Protein AF-A0A947F9T0-F1 (afdb_monomer_lite)

Secondary structure (DSSP, 8-state):
----TTSSS-B--S--PSPBSTTSTT-B-S---SSBP--STTTS-GGG-SPPTTTT--TT--TTTTT--TT--S-SSSSSEEEEE-SSSHHHHT---PPP-S-B-TTS-B--TTS-PPEEETTEEEEBTTEEEES--S-SSS---GGGGSTT--TTTT--B----TTEE--------

pLDDT: mean 91.04, std 5.2, range [63.12, 97.12]

Sequence (177 aa):
VNEYGWGNTSLHSSSYEPISNPGAPNEVPSSSGTNGNSAYTGTVDFQFGPLRAGIFATGSSTRIIAGASYYGVMELTGNLWETVVSLGTQEGRDFEGTHGNGVLTNNGEHNISDWPISLIANGQIDKVPGAGFRGGGIGGDFAWPPERLRISDRMFINVQVNFRALEDGMRLVRTAP

Radius of gyration: 17.54 Å; chains: 1; bounding box: 42×34×44 Å

Foldseek 3Di:
DCAFQLGHNFEDQAEQPPWPPQPDPLTEGPDFDLAAYAQAQRHYACVSFAGDFQNQDDPPDDCGSSNAHPVRGTQLFARAWAKDFAPPDPLSVLAPPDDFPPDADQQRFGPDDSHQGFDDDPSHRQWRQRMWTAQYYHDDVDHDDSSRRGRPDCPTSRPTPRDDDSRYDHDDDDDDD

Structure (mmCIF, N/CA/C/O backbone):
data_AF-A0A947F9T0-F1
#
_entry.id   AF-A0A947F9T0-F1
#
loop_
_atom_site.group_PDB
_atom_site.id
_atom_site.type_symbol
_atom_site.label_atom_id
_atom_site.label_alt_id
_atom_site.label_comp_id
_atom_site.label_asym_id
_atom_site.label_entity_id
_atom_site.label_seq_id
_atom_site.pdbx_PDB_ins_code
_atom_site.Cartn_x
_atom_site.Cartn_y
_atom_site.Cartn_z
_atom_site.occupancy
_atom_site.B_iso_or_equiv
_atom_site.auth_seq_id
_atom_site.auth_comp_id
_atom_site.auth_asym_id
_atom_site.auth_atom_id
_atom_site.pdbx_PDB_model_num
ATOM 1 N N . VAL A 1 1 ? 10.252 -13.348 7.882 1.00 63.12 1 VAL A N 1
ATOM 2 C CA . VAL A 1 1 ? 10.965 -13.946 6.729 1.00 63.12 1 VAL A CA 1
ATOM 3 C C . VAL A 1 1 ? 11.526 -12.792 5.922 1.00 63.12 1 VAL A C 1
ATOM 5 O O . VAL A 1 1 ? 10.814 -11.817 5.729 1.00 63.12 1 VAL A O 1
ATOM 8 N N . ASN A 1 2 ? 12.794 -12.843 5.520 1.00 88.56 2 ASN A N 1
ATOM 9 C CA . ASN A 1 2 ? 13.417 -11.755 4.761 1.00 88.56 2 ASN A CA 1
ATOM 10 C C . ASN A 1 2 ? 13.040 -11.868 3.278 1.00 88.56 2 ASN A C 1
ATOM 12 O O . ASN A 1 2 ? 13.863 -12.291 2.483 1.00 88.56 2 ASN A O 1
ATOM 16 N N . GLU A 1 3 ? 11.801 -11.549 2.911 1.00 95.19 3 GLU A N 1
ATOM 17 C CA . GLU A 1 3 ? 11.343 -11.605 1.517 1.00 95.19 3 GLU A CA 1
ATOM 18 C C . GLU A 1 3 ? 10.384 -10.464 1.172 1.00 95.19 3 GLU A C 1
ATOM 20 O O . GLU A 1 3 ? 9.754 -9.867 2.052 1.00 95.19 3 GLU A O 1
ATOM 25 N N . TYR A 1 4 ? 10.280 -10.188 -0.123 1.00 97.12 4 TYR A N 1
ATOM 26 C CA . TYR A 1 4 ? 9.329 -9.252 -0.716 1.00 97.12 4 TYR A CA 1
ATOM 27 C C . TYR A 1 4 ? 8.137 -10.002 -1.330 1.00 97.12 4 TYR A C 1
ATOM 29 O O . TYR A 1 4 ? 8.120 -11.234 -1.355 1.00 97.12 4 TYR A O 1
ATOM 37 N N . GLY A 1 5 ? 7.142 -9.273 -1.843 1.00 95.75 5 GLY A N 1
ATOM 38 C CA . GLY A 1 5 ? 5.860 -9.824 -2.298 1.00 95.75 5 GLY A CA 1
ATOM 39 C C . GLY A 1 5 ? 5.971 -10.997 -3.274 1.00 95.75 5 GLY A C 1
ATOM 40 O O . GLY A 1 5 ? 5.190 -11.942 -3.190 1.00 95.75 5 GLY A O 1
ATOM 41 N N . TRP A 1 6 ? 6.984 -11.004 -4.140 1.00 95.81 6 TRP A N 1
ATOM 42 C CA . TRP A 1 6 ? 7.211 -12.054 -5.140 1.00 95.81 6 TRP A CA 1
ATOM 43 C C . TRP A 1 6 ? 7.872 -13.343 -4.612 1.00 95.81 6 TRP A C 1
ATOM 45 O O . TRP A 1 6 ? 8.018 -14.303 -5.387 1.00 95.81 6 TRP A O 1
ATOM 55 N N . GLY A 1 7 ? 8.237 -13.394 -3.325 1.00 95.81 7 GLY A N 1
ATOM 56 C CA . GLY A 1 7 ? 8.709 -14.598 -2.624 1.00 95.81 7 GLY A CA 1
ATOM 57 C C . GLY A 1 7 ? 10.221 -14.839 -2.671 1.00 95.81 7 GLY A C 1
ATOM 58 O O . GLY A 1 7 ? 10.660 -15.987 -2.673 1.00 95.81 7 GLY A O 1
ATOM 59 N N . ASN A 1 8 ? 11.033 -13.783 -2.802 1.00 95.19 8 ASN A N 1
ATOM 60 C CA . ASN A 1 8 ? 12.488 -13.848 -2.611 1.00 95.19 8 ASN A CA 1
ATOM 61 C C . ASN A 1 8 ? 13.064 -12.479 -2.184 1.00 95.19 8 ASN A C 1
ATOM 63 O O . ASN A 1 8 ? 12.321 -11.527 -1.946 1.00 95.19 8 ASN A O 1
ATOM 67 N N . THR A 1 9 ? 14.392 -12.387 -2.071 1.00 96.00 9 THR A N 1
ATOM 68 C CA . THR A 1 9 ? 15.147 -11.194 -1.637 1.00 96.00 9 THR A CA 1
ATOM 69 C C . THR A 1 9 ? 15.639 -10.296 -2.777 1.00 96.00 9 THR A C 1
ATOM 71 O O . THR A 1 9 ? 16.274 -9.277 -2.510 1.00 96.00 9 THR A O 1
ATOM 74 N N . SER A 1 10 ? 15.408 -10.661 -4.038 1.00 95.25 10 SER A N 1
ATOM 75 C CA . SER A 1 10 ? 15.921 -9.923 -5.194 1.00 95.25 10 SER A CA 1
ATOM 76 C C . SER A 1 10 ? 15.047 -8.708 -5.492 1.00 95.25 10 SER A C 1
ATOM 78 O O . SER A 1 10 ? 13.947 -8.860 -6.017 1.00 95.25 10 SER A O 1
ATOM 80 N N . LEU A 1 11 ? 15.545 -7.516 -5.165 1.00 95.62 11 LEU A N 1
ATOM 81 C CA . LEU A 1 11 ? 14.884 -6.223 -5.358 1.00 95.62 11 LEU A CA 1
ATOM 82 C C . LEU A 1 11 ? 15.611 -5.424 -6.447 1.00 95.62 11 LEU A C 1
ATOM 84 O O . LEU A 1 11 ? 16.842 -5.410 -6.504 1.00 95.62 11 LEU A O 1
ATOM 88 N N . HIS A 1 12 ? 14.859 -4.787 -7.338 1.00 95.56 12 HIS A N 1
ATOM 89 C CA . HIS A 1 12 ? 15.404 -3.801 -8.264 1.00 95.56 12 HIS A CA 1
ATOM 90 C C . HIS A 1 12 ? 15.717 -2.500 -7.514 1.00 95.56 12 HIS A C 1
ATOM 92 O O . HIS A 1 12 ? 14.901 -2.051 -6.721 1.00 95.56 12 HIS A O 1
ATOM 98 N N . SER A 1 13 ? 16.884 -1.896 -7.751 1.00 93.94 13 SER A N 1
ATOM 99 C CA . SER A 1 13 ? 17.381 -0.757 -6.958 1.00 93.94 13 SER A CA 1
ATOM 100 C C . SER A 1 13 ? 17.993 0.356 -7.814 1.00 93.94 13 SER A C 1
ATOM 102 O O . SER A 1 13 ? 18.960 1.000 -7.407 1.00 93.94 13 SER A O 1
ATOM 104 N N . SER A 1 14 ? 17.521 0.510 -9.048 1.00 92.94 14 SER A N 1
ATOM 105 C CA . SER A 1 14 ? 17.909 1.603 -9.941 1.00 92.94 14 SER A CA 1
ATOM 106 C C . SER A 1 14 ? 16.687 2.451 -10.268 1.00 92.94 14 SER A C 1
ATOM 108 O O . SER A 1 14 ? 15.556 1.992 -10.141 1.00 92.94 14 SER A O 1
ATOM 110 N N . SER A 1 15 ? 16.919 3.704 -10.655 1.00 93.12 15 SER A N 1
ATOM 111 C CA . SER A 1 15 ? 15.819 4.617 -10.953 1.00 93.12 15 SER A CA 1
ATOM 112 C C . SER A 1 15 ? 15.028 4.167 -12.189 1.00 93.12 15 SER A C 1
ATOM 114 O O . SER A 1 15 ? 15.608 3.802 -13.216 1.00 93.12 15 SER A O 1
ATOM 116 N N . TYR A 1 16 ? 13.701 4.230 -12.085 1.00 94.00 16 TYR A N 1
ATOM 117 C CA . TYR A 1 16 ? 12.759 4.050 -13.192 1.00 94.00 16 TYR A CA 1
ATOM 118 C C . TYR A 1 16 ? 12.512 5.339 -13.983 1.00 94.00 16 TYR A C 1
ATOM 120 O O . TYR A 1 16 ? 11.729 5.338 -14.936 1.00 94.00 16 TYR A O 1
ATOM 128 N N . GLU A 1 17 ? 13.134 6.446 -13.582 1.00 90.81 17 GLU A N 1
ATOM 129 C CA . GLU A 1 17 ? 12.921 7.750 -14.194 1.00 90.81 17 GLU A CA 1
ATOM 130 C C . GLU A 1 17 ? 13.688 7.919 -15.518 1.00 90.81 17 GLU A C 1
ATOM 132 O O . GLU A 1 17 ? 14.730 7.292 -15.735 1.00 90.81 17 GLU A O 1
ATOM 137 N N . PRO A 1 18 ? 13.191 8.767 -16.439 1.00 92.56 18 PRO A N 1
ATOM 138 C CA . PRO A 1 18 ? 11.918 9.492 -16.357 1.00 92.56 18 PRO A CA 1
ATOM 139 C C . PRO A 1 18 ? 10.703 8.571 -16.561 1.00 92.56 18 PRO A C 1
ATOM 141 O O . PRO A 1 18 ? 10.685 7.749 -17.475 1.00 92.56 18 PRO A O 1
ATOM 144 N N . ILE A 1 19 ? 9.655 8.739 -15.751 1.00 92.50 19 ILE A N 1
ATOM 145 C CA . ILE A 1 19 ? 8.385 8.032 -15.963 1.00 92.50 19 ILE A CA 1
ATOM 146 C C . ILE A 1 19 ? 7.683 8.624 -17.190 1.00 92.50 19 ILE A C 1
ATOM 148 O O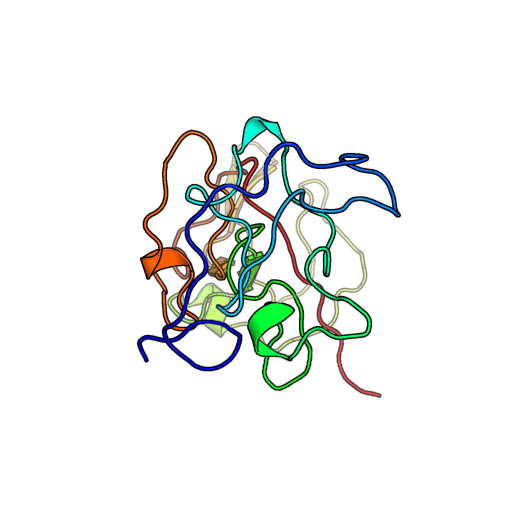 . ILE A 1 19 ? 7.509 9.838 -17.302 1.00 92.50 19 ILE A O 1
ATOM 152 N N . SER A 1 20 ? 7.273 7.770 -18.126 1.00 93.44 20 SER A N 1
ATOM 153 C CA . SER A 1 20 ? 6.523 8.192 -19.311 1.00 93.44 20 SER A CA 1
ATOM 154 C C . SER A 1 20 ? 5.026 8.213 -19.014 1.00 93.44 20 SER A C 1
ATOM 156 O O . SER A 1 20 ? 4.492 7.244 -18.482 1.00 93.44 20 SER A O 1
ATOM 158 N N . ASN A 1 21 ? 4.345 9.292 -19.412 1.00 92.94 21 ASN A N 1
ATOM 159 C CA . ASN A 1 21 ? 2.916 9.540 -19.159 1.00 92.94 21 ASN A CA 1
ATOM 160 C C . ASN A 1 21 ? 2.523 9.435 -17.668 1.00 92.94 21 ASN A C 1
ATOM 162 O O . ASN A 1 21 ? 1.603 8.680 -17.343 1.00 92.94 21 ASN A O 1
ATOM 166 N N . PRO A 1 22 ? 3.204 10.162 -16.759 1.00 91.06 22 PRO A N 1
ATOM 167 C CA . PRO A 1 22 ? 2.926 10.071 -15.328 1.00 91.06 22 PRO A CA 1
ATOM 168 C C . PRO A 1 22 ? 1.457 10.395 -15.026 1.00 91.06 22 PRO A C 1
ATOM 170 O O . PRO A 1 22 ? 0.895 11.347 -15.575 1.00 91.06 22 PRO A O 1
ATOM 173 N N . GLY A 1 23 ? 0.823 9.574 -14.187 1.00 89.00 23 GLY A N 1
ATOM 174 C CA . GLY A 1 23 ? -0.588 9.705 -13.806 1.00 89.00 23 GLY A CA 1
ATOM 175 C C . GLY A 1 23 ? -1.615 9.329 -14.887 1.00 89.00 23 GLY A C 1
ATOM 176 O O . GLY A 1 23 ? -2.820 9.438 -14.647 1.00 89.00 23 GLY A O 1
ATOM 177 N N . ALA A 1 24 ? -1.185 8.881 -16.071 1.00 92.31 24 ALA A N 1
ATOM 178 C CA . ALA A 1 24 ? -2.080 8.442 -17.141 1.00 92.31 24 ALA A CA 1
ATOM 179 C C . ALA A 1 24 ? -2.310 6.914 -17.119 1.00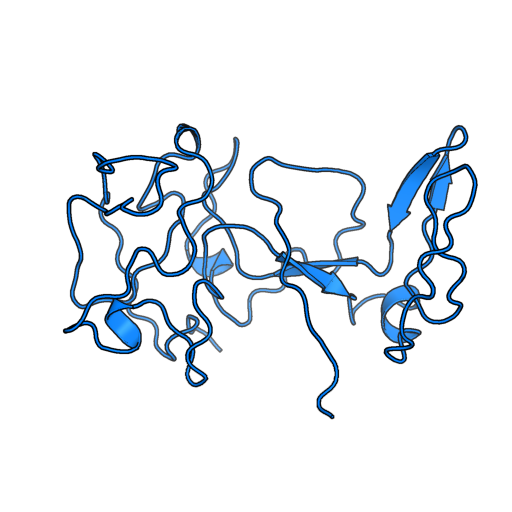 92.31 24 ALA A C 1
ATOM 181 O O . ALA A 1 24 ? -1.492 6.158 -16.593 1.00 92.31 24 ALA A O 1
ATOM 182 N N . PRO A 1 25 ? -3.381 6.394 -17.755 1.00 92.06 25 PRO A N 1
ATOM 183 C CA . PRO A 1 25 ? -3.606 4.946 -17.849 1.00 92.06 25 PRO A CA 1
ATOM 184 C C . PRO A 1 25 ? -2.466 4.166 -18.528 1.00 92.06 25 PRO A C 1
ATOM 186 O O . PRO A 1 25 ? -2.308 2.972 -18.284 1.00 92.06 25 PRO A O 1
ATOM 189 N N . ASN A 1 26 ? -1.682 4.835 -19.376 1.00 92.12 26 ASN A N 1
ATOM 190 C CA . ASN A 1 26 ? -0.513 4.305 -20.079 1.00 92.12 26 ASN A CA 1
ATOM 191 C C . ASN A 1 26 ? 0.822 4.752 -19.447 1.00 92.12 26 ASN A C 1
ATOM 193 O O . ASN A 1 26 ? 1.826 4.871 -20.156 1.00 92.12 26 ASN A O 1
ATOM 197 N N . GLU A 1 27 ? 0.824 5.023 -18.140 1.00 94.25 27 GLU A N 1
ATOM 198 C CA . GLU A 1 27 ? 2.035 5.267 -17.357 1.00 94.25 27 GLU A CA 1
ATOM 199 C C . GLU A 1 27 ? 2.984 4.058 -17.416 1.00 94.25 27 GLU A C 1
ATOM 201 O O . GLU A 1 27 ? 2.549 2.910 -17.244 1.00 94.25 27 GLU A O 1
ATOM 206 N N . VAL A 1 28 ? 4.271 4.311 -17.678 1.00 92.88 28 VAL A N 1
ATOM 207 C CA . VAL A 1 28 ? 5.296 3.268 -17.841 1.00 92.88 28 VAL A CA 1
ATOM 208 C C . VAL A 1 28 ? 6.683 3.762 -17.392 1.00 92.88 28 VAL A C 1
ATOM 210 O O . VAL A 1 28 ? 7.051 4.902 -17.700 1.00 92.88 28 VAL A O 1
ATOM 213 N N . PRO A 1 29 ? 7.475 2.936 -16.680 1.00 93.12 29 PRO A N 1
ATOM 214 C CA . PRO A 1 29 ? 8.846 3.281 -16.308 1.00 93.12 29 PRO A CA 1
ATOM 215 C C . PRO A 1 29 ? 9.785 3.283 -17.526 1.00 93.12 29 PRO A C 1
ATOM 217 O O . PRO A 1 29 ? 9.565 2.547 -18.490 1.00 93.12 29 PRO A O 1
ATOM 220 N N . SER A 1 30 ? 10.862 4.076 -17.482 1.00 87.50 30 SER A N 1
ATOM 221 C CA . SER A 1 30 ? 11.879 4.121 -18.552 1.00 87.50 30 SER A CA 1
ATOM 222 C C . SER A 1 30 ? 12.775 2.881 -18.591 1.00 87.50 30 SER A C 1
ATOM 224 O O . SER A 1 30 ? 13.417 2.598 -19.605 1.00 87.50 30 SER A O 1
ATOM 226 N N . SER A 1 31 ? 12.845 2.149 -17.480 1.00 81.62 31 SER A N 1
ATOM 227 C CA . SER A 1 31 ? 13.689 0.976 -17.305 1.00 81.62 31 SER A CA 1
ATOM 228 C C . SER A 1 31 ? 12.974 -0.080 -16.459 1.00 81.62 31 SER A C 1
ATOM 230 O O . SER A 1 31 ? 12.061 0.215 -15.692 1.00 81.62 31 SER A O 1
ATOM 232 N N . SER A 1 32 ? 13.359 -1.344 -16.621 1.00 75.56 32 SER A N 1
ATOM 233 C CA . SER A 1 32 ? 12.920 -2.441 -15.754 1.00 75.56 32 SER A CA 1
ATOM 234 C C . SER A 1 32 ? 14.016 -3.498 -15.699 1.00 75.56 32 SER A C 1
ATOM 236 O O . SER A 1 32 ? 14.673 -3.748 -16.713 1.00 75.56 32 SER A O 1
ATOM 238 N N . GLY A 1 33 ? 14.221 -4.125 -14.541 1.00 78.31 33 GLY A N 1
ATOM 239 C CA . GLY A 1 33 ? 15.196 -5.207 -14.380 1.00 78.31 33 GLY A CA 1
ATOM 240 C C . GLY A 1 33 ? 14.578 -6.608 -14.402 1.00 78.31 33 GLY A C 1
ATOM 241 O O . GLY A 1 33 ? 13.371 -6.783 -14.544 1.00 78.31 33 GLY A O 1
ATOM 242 N N . THR A 1 34 ? 15.425 -7.622 -14.198 1.00 89.00 34 THR A N 1
ATOM 243 C CA . THR A 1 34 ? 15.005 -9.017 -13.950 1.00 89.00 34 THR A CA 1
ATOM 244 C C . THR A 1 34 ? 14.667 -9.298 -12.482 1.00 89.00 34 THR A C 1
ATOM 246 O O . THR A 1 34 ? 14.136 -10.361 -12.164 1.00 89.00 34 THR A O 1
ATOM 249 N N . ASN A 1 35 ? 15.019 -8.371 -11.588 1.00 95.56 35 ASN A N 1
ATOM 250 C CA . ASN A 1 35 ? 14.718 -8.440 -10.160 1.00 95.56 35 ASN A CA 1
ATOM 251 C C . ASN A 1 35 ? 13.271 -8.017 -9.894 1.00 95.56 35 ASN A C 1
ATOM 253 O O . ASN A 1 35 ? 12.574 -7.562 -10.800 1.00 95.56 35 ASN A O 1
ATOM 257 N N . GLY A 1 36 ? 12.821 -8.166 -8.649 1.00 96.31 36 GLY A N 1
ATOM 258 C CA . GLY A 1 36 ? 11.493 -7.716 -8.273 1.00 96.31 36 GLY A CA 1
ATOM 259 C C . GLY A 1 36 ? 11.363 -6.205 -8.349 1.00 96.31 36 GLY A C 1
ATOM 260 O O . GLY A 1 36 ? 12.110 -5.492 -7.673 1.00 96.31 36 GLY A O 1
ATOM 261 N N . ASN A 1 37 ? 10.443 -5.732 -9.186 1.00 96.12 37 ASN A N 1
ATOM 262 C CA . ASN A 1 37 ? 10.174 -4.309 -9.319 1.00 96.12 37 ASN A CA 1
ATOM 263 C C . ASN A 1 37 ? 9.194 -3.862 -8.222 1.00 96.12 37 ASN A C 1
ATOM 265 O O . ASN A 1 37 ? 8.278 -4.590 -7.846 1.00 96.12 37 ASN A O 1
ATOM 269 N N . SER A 1 38 ? 9.449 -2.681 -7.673 1.00 95.31 38 SER A N 1
ATOM 270 C CA . SER A 1 38 ? 8.717 -2.053 -6.572 1.00 95.31 38 SER A CA 1
ATOM 271 C C . SER A 1 38 ? 8.980 -0.560 -6.662 1.00 95.31 38 SER A C 1
ATOM 273 O O . SER A 1 38 ? 10.130 -0.178 -6.870 1.00 95.31 38 SER A O 1
ATOM 275 N N . ALA A 1 39 ? 7.965 0.273 -6.449 1.00 94.62 39 ALA A N 1
ATOM 276 C CA . ALA A 1 39 ? 8.157 1.710 -6.281 1.00 94.62 39 ALA A CA 1
ATOM 277 C C . ALA A 1 39 ? 8.559 2.007 -4.827 1.00 94.62 39 ALA A C 1
ATOM 279 O O . ALA A 1 39 ? 7.778 1.813 -3.904 1.00 94.62 39 ALA A O 1
ATOM 280 N N . TYR A 1 40 ? 9.796 2.419 -4.594 1.00 94.44 40 TYR A N 1
ATOM 281 C CA . TYR A 1 40 ? 10.272 2.900 -3.293 1.00 94.44 40 TYR A CA 1
ATOM 282 C C . TYR A 1 40 ? 11.313 4.010 -3.494 1.00 94.44 40 TYR A C 1
ATOM 284 O O . TYR A 1 40 ? 11.727 4.253 -4.633 1.00 94.44 40 TYR A O 1
ATOM 292 N N . THR A 1 41 ? 11.805 4.622 -2.411 1.00 92.25 41 THR A N 1
ATOM 293 C CA . THR A 1 41 ? 12.783 5.728 -2.474 1.00 92.25 41 THR A CA 1
ATOM 294 C C . THR A 1 41 ? 14.030 5.410 -3.314 1.00 92.25 41 THR A C 1
ATOM 296 O O . THR A 1 41 ? 14.649 6.301 -3.881 1.00 92.25 41 THR A O 1
ATOM 299 N N . GLY A 1 42 ? 14.422 4.135 -3.430 1.00 91.38 42 GLY A N 1
ATOM 300 C CA . GLY A 1 42 ? 15.575 3.727 -4.242 1.00 91.38 42 GLY A CA 1
ATOM 301 C C . GLY A 1 42 ? 15.319 3.644 -5.752 1.00 91.38 42 GLY A C 1
ATOM 302 O O . GLY A 1 42 ? 16.260 3.396 -6.502 1.00 91.38 42 GLY A O 1
ATOM 303 N N . THR A 1 43 ? 14.075 3.807 -6.200 1.00 93.81 43 THR A N 1
ATOM 304 C CA . THR A 1 43 ? 13.671 3.589 -7.602 1.00 93.81 43 THR A CA 1
ATOM 305 C C . THR A 1 43 ? 12.878 4.739 -8.213 1.00 93.81 43 THR A C 1
ATOM 307 O O . THR A 1 43 ? 12.830 4.847 -9.435 1.00 93.81 43 THR A O 1
ATOM 310 N N . VAL A 1 44 ? 12.231 5.568 -7.393 1.00 91.88 44 VAL A N 1
ATOM 311 C CA . VAL A 1 44 ? 11.383 6.682 -7.839 1.00 91.88 44 VAL A CA 1
ATOM 312 C C . VAL A 1 44 ? 11.451 7.786 -6.788 1.00 91.88 44 VAL A C 1
ATOM 314 O O . VAL A 1 44 ? 11.418 7.489 -5.592 1.00 91.88 44 VAL A O 1
ATOM 317 N N . ASP A 1 45 ? 11.534 9.040 -7.222 1.00 88.75 45 ASP A N 1
ATOM 318 C CA . ASP A 1 45 ? 11.387 10.215 -6.368 1.00 88.75 45 ASP A CA 1
ATOM 319 C C . ASP A 1 45 ? 9.914 10.397 -5.951 1.00 88.75 45 ASP A C 1
ATOM 321 O O . ASP A 1 45 ? 8.992 10.333 -6.768 1.00 88.75 45 ASP A O 1
ATOM 325 N N . PHE A 1 46 ? 9.681 10.653 -4.664 1.00 85.00 46 PHE A N 1
ATOM 326 C CA . PHE A 1 46 ? 8.344 10.840 -4.102 1.00 85.00 46 PHE A CA 1
ATOM 327 C C . PHE A 1 46 ? 7.558 11.998 -4.724 1.00 85.00 46 PHE A C 1
ATOM 329 O O . PHE A 1 46 ? 6.329 12.012 -4.649 1.00 85.00 46 PHE A O 1
ATOM 336 N N . GLN A 1 47 ? 8.237 12.957 -5.358 1.00 85.50 47 GLN A N 1
ATOM 337 C CA . GLN A 1 47 ? 7.607 14.070 -6.068 1.00 85.50 47 GLN A CA 1
ATOM 338 C C . GLN A 1 47 ? 6.728 13.612 -7.242 1.00 85.50 47 GLN A C 1
ATOM 340 O O . GLN A 1 47 ? 5.831 14.350 -7.650 1.00 85.50 47 GLN A O 1
ATOM 345 N N . PHE A 1 48 ? 6.939 12.398 -7.763 1.00 83.38 48 PHE A N 1
ATOM 346 C CA . PHE A 1 48 ? 6.061 11.792 -8.770 1.00 83.38 48 PHE A CA 1
ATOM 347 C C . PHE A 1 48 ? 4.779 11.196 -8.175 1.00 83.38 48 PHE A C 1
ATOM 349 O O . PHE A 1 48 ? 3.848 10.885 -8.918 1.00 83.38 48 PHE A O 1
ATOM 356 N N . GLY A 1 49 ? 4.700 11.087 -6.847 1.00 88.62 49 GLY A N 1
ATOM 357 C CA . GLY A 1 49 ? 3.593 10.451 -6.152 1.00 88.62 49 GLY A CA 1
ATOM 358 C C . GLY A 1 49 ? 3.552 8.934 -6.366 1.00 88.62 49 GLY A C 1
ATOM 359 O O . GLY A 1 49 ? 4.516 8.333 -6.849 1.00 88.62 49 GLY A O 1
ATOM 360 N N . PRO A 1 50 ? 2.442 8.283 -5.982 1.00 92.06 50 PRO A N 1
ATOM 361 C CA . PRO A 1 50 ? 2.268 6.861 -6.221 1.00 92.06 50 PRO A CA 1
ATOM 362 C C . PRO A 1 50 ? 2.210 6.549 -7.713 1.00 92.06 50 PRO A C 1
ATOM 364 O O . PRO A 1 50 ? 1.552 7.248 -8.484 1.00 92.06 50 PRO A O 1
ATOM 367 N N . LEU A 1 51 ? 2.821 5.433 -8.093 1.00 93.88 51 LEU A N 1
ATOM 368 C CA . LEU A 1 51 ? 2.710 4.906 -9.447 1.00 93.88 51 LEU A CA 1
ATOM 369 C C . LEU A 1 51 ? 1.410 4.111 -9.612 1.00 93.88 51 LEU A C 1
ATOM 371 O O . LEU A 1 51 ? 0.854 3.558 -8.654 1.00 93.88 51 LEU A O 1
ATOM 375 N N . ARG A 1 52 ? 0.933 3.997 -10.853 1.00 93.62 52 ARG A N 1
ATOM 376 C CA . ARG A 1 52 ? -0.225 3.180 -11.218 1.00 93.62 52 ARG A CA 1
ATOM 377 C C . ARG A 1 52 ? -0.036 1.744 -10.725 1.00 93.62 52 ARG A C 1
ATOM 379 O O . ARG A 1 52 ? 0.968 1.094 -11.002 1.00 93.62 52 ARG A O 1
ATOM 386 N N . ALA A 1 53 ? -1.051 1.190 -10.066 1.00 92.12 53 ALA A N 1
ATOM 387 C CA . ALA A 1 53 ? -1.029 -0.216 -9.674 1.00 92.12 53 ALA A CA 1
ATOM 388 C C . ALA A 1 53 ? -0.805 -1.128 -10.898 1.00 92.12 53 ALA A C 1
ATOM 390 O O . ALA A 1 53 ? -1.539 -1.044 -11.889 1.00 92.12 53 ALA A O 1
ATOM 391 N N . GLY A 1 54 ? 0.207 -1.999 -10.830 1.00 94.00 54 GLY A N 1
ATOM 392 C CA . GLY A 1 54 ? 0.587 -2.878 -11.937 1.00 94.00 54 GLY A CA 1
ATOM 393 C C . GLY A 1 54 ? 1.344 -2.170 -13.065 1.00 94.00 54 GLY A C 1
ATOM 394 O O . GLY A 1 54 ? 1.268 -2.611 -14.213 1.00 94.00 54 GLY A O 1
ATOM 395 N N . ILE A 1 55 ? 2.040 -1.066 -12.774 1.00 94.38 55 ILE A N 1
ATOM 396 C CA . ILE A 1 55 ? 2.907 -0.369 -13.735 1.00 94.38 55 ILE A CA 1
ATOM 397 C C . ILE A 1 55 ? 4.027 -1.274 -14.280 1.00 94.38 55 ILE A C 1
ATOM 399 O O . ILE A 1 55 ? 4.378 -1.181 -15.453 1.00 94.38 55 ILE A O 1
ATOM 403 N N . PHE A 1 56 ? 4.536 -2.204 -13.466 1.00 95.12 56 PHE A N 1
ATOM 404 C CA . PHE A 1 56 ? 5.628 -3.111 -13.842 1.00 95.12 56 PHE A CA 1
ATOM 405 C C . PHE A 1 56 ? 5.172 -4.365 -14.605 1.00 95.12 56 PHE A C 1
ATOM 407 O O . PHE A 1 56 ? 6.003 -5.125 -15.107 1.00 95.12 56 PHE A O 1
ATOM 414 N N . ALA A 1 57 ? 3.862 -4.612 -14.687 1.00 94.62 57 ALA A N 1
ATOM 415 C CA . ALA A 1 57 ? 3.319 -5.780 -15.365 1.00 94.62 57 ALA A CA 1
ATOM 416 C C . ALA A 1 57 ? 3.289 -5.564 -16.887 1.00 94.62 57 ALA A C 1
ATOM 418 O O . ALA A 1 57 ? 2.698 -4.609 -17.390 1.00 94.62 57 ALA A O 1
ATOM 419 N N . THR A 1 58 ? 3.887 -6.494 -17.630 1.00 92.25 58 THR A N 1
ATOM 420 C CA . THR A 1 58 ? 3.911 -6.504 -19.098 1.00 92.25 58 THR A CA 1
ATOM 421 C C . THR A 1 58 ? 3.489 -7.874 -19.628 1.00 92.25 58 THR A C 1
ATOM 423 O O . THR A 1 58 ? 3.421 -8.852 -18.884 1.00 92.25 58 THR A O 1
ATOM 426 N N . GLY A 1 59 ? 3.249 -7.984 -20.938 1.00 92.00 59 GLY A N 1
ATOM 427 C CA . GLY A 1 59 ? 2.920 -9.273 -21.564 1.00 92.00 59 GLY A CA 1
ATOM 428 C C . GLY A 1 59 ? 4.014 -10.345 -21.428 1.00 92.00 59 GLY A C 1
ATOM 429 O O . GLY A 1 59 ? 3.732 -11.522 -21.628 1.00 92.00 59 GLY A O 1
ATOM 430 N N . SER A 1 60 ? 5.246 -9.958 -21.082 1.00 91.75 60 SER A N 1
ATOM 431 C CA . SER A 1 60 ? 6.393 -10.858 -20.904 1.00 91.75 60 SER A CA 1
ATOM 432 C C . SER A 1 60 ? 6.954 -10.879 -19.478 1.00 91.75 60 SER A C 1
ATOM 434 O O . SER A 1 60 ? 7.882 -11.642 -19.202 1.00 91.75 60 SER A O 1
ATOM 436 N N . SER A 1 61 ? 6.423 -10.067 -18.557 1.00 94.62 61 SER A N 1
ATOM 437 C CA . SER A 1 61 ? 6.905 -10.028 -17.176 1.00 94.62 61 SER A CA 1
ATOM 438 C C . SER A 1 61 ? 6.604 -11.340 -16.454 1.00 94.62 61 SER A C 1
ATOM 440 O O . SER A 1 61 ? 5.484 -11.849 -16.491 1.00 94.62 61 SER A O 1
ATOM 442 N N . THR A 1 62 ? 7.595 -11.871 -15.742 1.00 95.94 62 THR A N 1
ATOM 443 C CA . THR A 1 62 ? 7.359 -12.927 -14.752 1.00 95.94 62 THR A CA 1
ATOM 444 C C . THR A 1 62 ? 6.707 -12.336 -13.501 1.00 95.94 62 THR A C 1
ATOM 446 O O . THR A 1 62 ? 6.711 -11.123 -13.316 1.00 95.94 62 THR A O 1
ATOM 449 N N . ARG A 1 63 ? 6.223 -13.185 -12.583 1.00 96.19 63 ARG A N 1
ATOM 450 C CA . ARG A 1 63 ? 5.722 -12.744 -11.266 1.00 96.19 63 ARG A CA 1
ATOM 451 C C . ARG A 1 63 ? 6.702 -11.807 -10.548 1.00 96.19 63 ARG A C 1
ATOM 453 O O . ARG A 1 63 ? 6.281 -10.814 -9.972 1.00 96.19 63 ARG A O 1
ATOM 460 N N . ILE A 1 64 ? 7.996 -12.133 -10.598 1.00 96.56 64 ILE A N 1
ATOM 461 C CA . ILE A 1 64 ? 9.057 -11.337 -9.972 1.00 96.56 64 ILE A CA 1
ATOM 462 C C . ILE A 1 64 ? 9.152 -9.981 -10.673 1.00 96.56 64 ILE A C 1
ATOM 464 O O . ILE A 1 64 ? 8.992 -8.960 -10.021 1.00 96.56 64 ILE A O 1
ATOM 468 N N . ILE A 1 65 ? 9.313 -9.963 -11.999 1.00 96.19 65 ILE A N 1
ATOM 469 C CA . ILE A 1 65 ? 9.437 -8.714 -12.770 1.00 96.19 65 ILE A CA 1
ATOM 470 C C . ILE A 1 65 ? 8.189 -7.832 -12.609 1.00 96.19 65 ILE A C 1
ATOM 472 O O . ILE A 1 65 ? 8.305 -6.621 -12.502 1.00 96.19 65 ILE A O 1
ATOM 476 N N . ALA A 1 66 ? 6.997 -8.416 -12.522 1.00 96.00 66 ALA A N 1
ATOM 477 C CA . ALA A 1 66 ? 5.764 -7.666 -12.299 1.00 96.00 66 ALA A CA 1
ATOM 478 C C . ALA A 1 66 ? 5.623 -7.094 -10.872 1.00 96.00 66 ALA A C 1
ATOM 480 O O . ALA A 1 66 ? 4.648 -6.400 -10.611 1.00 96.00 66 ALA A O 1
ATOM 481 N N . GLY A 1 67 ? 6.522 -7.426 -9.935 1.00 96.00 67 GLY A N 1
ATOM 482 C CA . GLY A 1 67 ? 6.366 -7.063 -8.521 1.00 96.00 67 GLY A CA 1
ATOM 483 C C . GLY A 1 67 ? 5.185 -7.768 -7.842 1.00 96.00 67 GLY A C 1
ATOM 484 O O . GLY A 1 67 ? 4.697 -7.336 -6.799 1.00 96.00 67 GLY A O 1
ATOM 485 N N . ALA A 1 68 ? 4.689 -8.852 -8.441 1.00 97.06 68 ALA A N 1
ATOM 486 C CA . ALA A 1 68 ? 3.433 -9.479 -8.064 1.00 97.06 68 ALA A CA 1
ATOM 487 C C . ALA A 1 68 ? 3.611 -10.502 -6.937 1.00 97.06 68 ALA A C 1
ATOM 489 O O . ALA A 1 68 ? 4.603 -11.233 -6.876 1.00 97.06 68 ALA A O 1
ATOM 490 N N . SER A 1 69 ? 2.594 -10.631 -6.085 1.00 96.44 69 SER A N 1
ATOM 491 C CA . SER A 1 69 ? 2.530 -11.706 -5.098 1.00 96.44 69 SER A CA 1
ATOM 492 C C . SER A 1 69 ? 2.314 -13.080 -5.733 1.00 96.44 69 SER A C 1
ATOM 494 O O . SER A 1 69 ? 1.980 -13.189 -6.915 1.00 96.44 69 SER A O 1
ATOM 496 N N . TYR A 1 70 ? 2.455 -14.158 -4.950 1.00 95.31 70 TYR A N 1
ATOM 497 C CA . TYR A 1 70 ? 2.086 -15.511 -5.401 1.00 95.31 70 TYR A CA 1
ATOM 498 C C . TYR A 1 70 ? 0.653 -15.573 -5.961 1.00 95.31 70 TYR A C 1
ATOM 500 O O . TYR A 1 70 ? 0.405 -16.274 -6.937 1.00 95.31 70 TYR A O 1
ATOM 508 N N . TYR A 1 71 ? -0.258 -14.779 -5.392 1.00 95.44 71 TYR A N 1
ATOM 509 C CA . TYR A 1 71 ? -1.658 -14.683 -5.808 1.00 95.44 71 TYR A CA 1
ATOM 510 C C . TYR A 1 71 ? -1.912 -13.615 -6.885 1.00 95.44 71 TYR A C 1
ATOM 512 O O . TYR A 1 71 ? -3.061 -13.283 -7.156 1.00 95.44 71 TYR A O 1
ATOM 520 N N . GLY A 1 72 ? -0.862 -13.047 -7.488 1.00 95.50 72 GLY A N 1
ATOM 521 C CA . GLY A 1 72 ? -0.984 -12.021 -8.528 1.00 95.50 72 GLY A CA 1
ATOM 522 C C . GLY A 1 72 ? -1.387 -10.639 -8.009 1.00 95.50 72 GLY A C 1
ATOM 523 O O . GLY A 1 72 ? -1.757 -9.773 -8.797 1.00 95.50 72 GLY A O 1
ATOM 524 N N . VAL A 1 73 ? -1.324 -10.415 -6.694 1.00 95.94 73 VAL A N 1
ATOM 525 C CA . VAL A 1 73 ? -1.613 -9.104 -6.102 1.00 95.94 73 VAL A CA 1
ATOM 526 C C . VAL A 1 73 ? -0.416 -8.191 -6.341 1.00 95.94 73 VAL A C 1
ATOM 528 O O . VAL A 1 73 ? 0.689 -8.500 -5.895 1.00 95.94 73 VAL A O 1
ATOM 531 N N . MET A 1 74 ? -0.641 -7.091 -7.053 1.00 96.25 74 MET A N 1
ATOM 532 C CA . MET A 1 74 ? 0.394 -6.110 -7.384 1.00 96.25 74 MET A CA 1
ATOM 533 C C . MET A 1 74 ? 0.651 -5.162 -6.210 1.00 96.25 74 MET A C 1
ATOM 535 O O . MET A 1 74 ? -0.285 -4.830 -5.475 1.00 96.25 74 MET A O 1
ATOM 539 N N . GLU A 1 75 ? 1.898 -4.702 -6.088 1.00 95.19 75 GLU A N 1
ATOM 540 C CA . GLU A 1 75 ? 2.324 -3.662 -5.140 1.00 95.19 75 GLU A CA 1
ATOM 541 C C . GLU A 1 75 ? 2.020 -3.995 -3.662 1.00 95.19 75 GLU A C 1
ATOM 543 O O . GLU A 1 75 ? 1.561 -3.148 -2.911 1.00 95.19 75 GLU A O 1
ATOM 548 N N . LEU A 1 76 ? 2.242 -5.244 -3.220 1.00 96.00 76 LEU A N 1
ATOM 549 C CA . LEU A 1 76 ? 2.278 -5.564 -1.772 1.00 96.00 76 LEU A CA 1
ATOM 550 C C . LEU A 1 76 ? 3.604 -5.155 -1.100 1.00 96.00 76 LEU A C 1
ATOM 552 O O . LEU A 1 76 ? 3.750 -5.250 0.1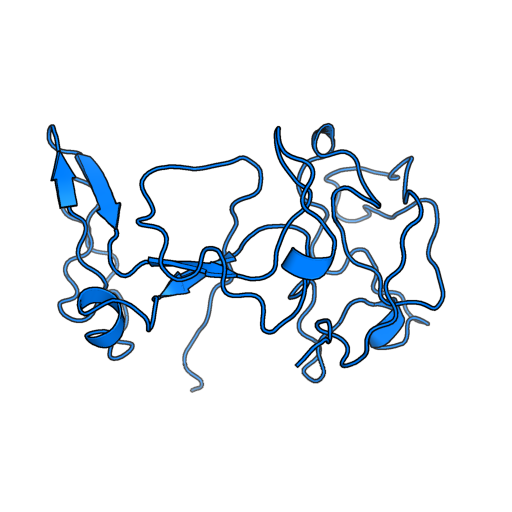18 1.00 96.00 76 LEU A O 1
ATOM 556 N N . THR A 1 77 ? 4.582 -4.777 -1.914 1.00 96.12 77 THR A N 1
ATOM 557 C CA . THR A 1 77 ? 5.921 -4.330 -1.545 1.00 96.12 77 THR A CA 1
ATOM 558 C C . THR A 1 77 ? 6.105 -2.993 -2.251 1.00 96.12 77 THR A C 1
ATOM 560 O O . THR A 1 77 ? 6.210 -2.980 -3.474 1.00 96.12 77 THR A O 1
ATOM 563 N N . GLY A 1 78 ? 6.114 -1.897 -1.491 1.00 95.19 78 GLY A N 1
ATOM 564 C CA . GLY A 1 78 ? 6.271 -0.538 -2.003 1.00 95.19 78 GLY A CA 1
ATOM 565 C C . GLY A 1 78 ? 4.988 0.128 -2.502 1.00 95.19 78 GLY A C 1
ATOM 566 O O . GLY A 1 78 ? 3.874 -0.246 -2.154 1.00 95.19 78 GLY A O 1
ATOM 567 N N . ASN A 1 79 ? 5.188 1.149 -3.329 1.00 95.25 79 ASN A N 1
ATOM 568 C CA . ASN A 1 79 ? 4.238 2.167 -3.754 1.00 95.25 79 ASN A CA 1
ATOM 569 C C . ASN A 1 79 ? 3.756 3.032 -2.583 1.00 95.25 79 ASN A C 1
ATOM 571 O O . ASN A 1 79 ? 4.296 4.117 -2.366 1.00 95.25 79 ASN A O 1
ATOM 575 N N . LEU A 1 80 ? 2.825 2.526 -1.778 1.00 94.81 80 LEU A N 1
ATOM 576 C CA . LEU A 1 80 ? 2.265 3.226 -0.625 1.00 94.81 80 LEU A CA 1
ATOM 577 C C . LEU A 1 80 ? 2.166 2.284 0.571 1.00 94.81 80 LEU A C 1
ATOM 579 O O . LEU A 1 80 ? 1.840 1.106 0.430 1.00 94.81 80 LEU A O 1
ATOM 583 N N . TRP A 1 81 ? 2.351 2.840 1.762 1.00 94.38 81 TRP A N 1
ATOM 584 C CA . TRP A 1 81 ? 1.970 2.192 3.004 1.00 94.38 81 TRP A CA 1
ATOM 585 C C . TRP A 1 81 ? 0.461 1.961 3.024 1.00 94.38 81 TRP A C 1
ATOM 587 O O . TRP A 1 81 ? -0.323 2.895 2.926 1.00 94.38 81 TRP A O 1
ATOM 597 N N . GLU A 1 82 ? 0.025 0.719 3.189 1.00 95.00 82 GLU A N 1
ATOM 598 C CA . GLU A 1 82 ? -1.397 0.380 3.205 1.00 95.00 82 GLU A CA 1
ATOM 599 C C . GLU A 1 82 ? -1.910 0.316 4.645 1.00 95.00 82 GLU A C 1
ATOM 601 O O . GLU A 1 82 ? -1.356 -0.419 5.472 1.00 95.00 82 GLU A O 1
ATOM 606 N N . THR A 1 83 ? -2.975 1.067 4.949 1.00 93.12 83 THR A N 1
ATOM 607 C CA . THR A 1 83 ? -3.647 0.983 6.253 1.00 93.12 83 THR A CA 1
ATOM 608 C C . THR A 1 83 ? -4.254 -0.405 6.471 1.00 93.12 83 THR A C 1
ATOM 610 O O . THR A 1 83 ? -4.937 -0.947 5.601 1.00 93.12 83 THR A O 1
ATOM 613 N N . VAL A 1 84 ? -4.040 -0.968 7.660 1.00 93.50 84 VAL A N 1
ATOM 614 C CA . VAL A 1 84 ? -4.564 -2.267 8.098 1.00 93.50 84 VAL A CA 1
ATOM 615 C C . VAL A 1 84 ? -5.130 -2.183 9.512 1.00 93.50 84 VAL A C 1
ATOM 617 O O . VAL A 1 84 ? -4.755 -1.305 10.289 1.00 93.50 84 VAL A O 1
ATOM 620 N N . VAL A 1 85 ? -5.974 -3.150 9.875 1.00 93.19 85 VAL A N 1
ATOM 621 C CA . VAL A 1 85 ? -6.318 -3.401 11.279 1.00 93.19 85 VAL A CA 1
ATOM 622 C C . VAL A 1 85 ? -5.116 -4.043 11.979 1.00 93.19 85 VAL A C 1
ATOM 624 O O . VAL A 1 85 ? -4.529 -5.015 11.492 1.00 93.19 85 VAL A O 1
ATOM 627 N N . SER A 1 86 ? -4.713 -3.471 13.109 1.00 91.75 86 SER A N 1
ATOM 628 C CA . SER A 1 86 ? -3.581 -3.938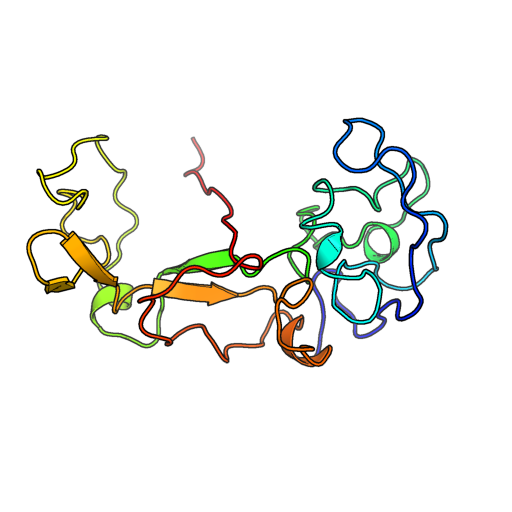 13.899 1.00 91.75 86 SER A CA 1
ATOM 629 C C . SER A 1 86 ? -3.938 -5.172 14.720 1.00 91.75 86 SER A C 1
ATOM 631 O O . SER A 1 86 ? -4.987 -5.242 15.337 1.00 91.75 86 SER A O 1
ATOM 633 N N . LEU A 1 87 ? -3.016 -6.129 14.824 1.00 87.62 87 LEU A N 1
ATOM 634 C CA . LEU A 1 87 ? -3.155 -7.247 15.771 1.00 87.62 87 LEU A CA 1
ATOM 635 C C . LEU A 1 87 ? -2.395 -7.011 17.088 1.00 87.62 87 LEU A C 1
ATOM 637 O O . LEU A 1 87 ? -2.438 -7.848 17.991 1.00 87.62 87 LEU A O 1
ATOM 641 N N . GLY A 1 88 ? -1.642 -5.911 17.197 1.00 89.12 88 GLY A N 1
ATOM 642 C CA . GLY A 1 88 ? -0.827 -5.630 18.380 1.00 89.12 88 GLY A CA 1
ATOM 643 C C . GLY A 1 88 ? -1.561 -4.885 19.490 1.00 89.12 88 GLY A C 1
ATOM 644 O O . GLY A 1 88 ? -1.083 -4.889 20.623 1.00 89.12 88 GLY A O 1
ATOM 645 N N . THR A 1 89 ? -2.723 -4.300 19.208 1.00 89.81 89 THR A N 1
ATOM 646 C CA . THR A 1 89 ? -3.535 -3.546 20.174 1.00 89.81 89 THR A CA 1
ATOM 647 C C . THR A 1 89 ? -4.814 -4.300 20.526 1.00 89.81 89 THR A C 1
ATOM 649 O O . THR A 1 89 ? -5.163 -5.272 19.856 1.00 89.81 89 THR A O 1
ATOM 652 N N . GLN A 1 90 ? -5.464 -3.933 21.633 1.00 90.44 90 GLN A N 1
ATOM 653 C CA . GLN A 1 90 ? -6.721 -4.581 22.022 1.00 90.44 90 GLN A CA 1
ATOM 654 C C . GLN A 1 90 ? -7.814 -4.246 21.007 1.00 90.44 90 GLN A C 1
ATOM 656 O O . GLN A 1 90 ? -8.460 -5.144 20.489 1.00 90.44 90 GLN A O 1
ATOM 661 N N . GLU A 1 91 ? -7.900 -2.973 20.641 1.00 90.06 91 GLU A N 1
ATOM 662 C CA . GLU A 1 91 ? -8.898 -2.402 19.744 1.00 90.06 91 GLU A CA 1
ATOM 663 C C . GLU A 1 91 ? -8.874 -3.051 18.358 1.00 90.06 91 GLU A C 1
ATOM 665 O O . GLU A 1 91 ? -9.913 -3.247 17.743 1.00 90.06 91 GLU A O 1
ATOM 670 N N . GLY A 1 92 ? -7.689 -3.395 17.847 1.00 92.31 92 GLY A N 1
ATOM 671 C CA . GLY A 1 92 ? -7.586 -4.092 16.568 1.00 92.31 92 GLY A CA 1
ATOM 672 C C . GLY A 1 92 ? -7.821 -5.606 16.661 1.00 92.31 92 GLY A C 1
ATOM 673 O O . GLY A 1 92 ? -8.211 -6.222 15.672 1.00 92.31 92 GLY A O 1
ATOM 674 N N . ARG A 1 93 ? -7.644 -6.220 17.842 1.00 92.69 93 ARG A N 1
ATOM 675 C CA . ARG A 1 93 ? -8.018 -7.628 18.084 1.00 92.69 93 ARG A CA 1
ATOM 676 C C . ARG A 1 93 ? -9.517 -7.825 18.296 1.00 92.69 93 ARG A C 1
ATOM 678 O O . ARG A 1 93 ? -9.973 -8.947 18.130 1.00 92.69 93 ARG A O 1
ATOM 685 N N . ASP A 1 94 ? -10.246 -6.766 18.630 1.00 92.19 94 ASP A N 1
ATOM 686 C CA . ASP A 1 94 ? -11.706 -6.791 18.749 1.00 92.19 94 ASP A CA 1
ATOM 687 C C . ASP A 1 94 ? -12.409 -6.840 17.369 1.00 92.19 94 ASP A C 1
ATOM 689 O O . ASP A 1 94 ? -13.630 -6.952 17.310 1.00 92.19 94 ASP A O 1
ATOM 693 N N . PHE A 1 95 ? -11.651 -6.785 16.262 1.00 93.25 95 PHE A N 1
ATOM 694 C CA . PHE A 1 95 ? -12.165 -6.836 14.892 1.00 93.25 95 PHE A CA 1
ATOM 695 C C . PHE A 1 95 ? -12.578 -8.231 14.428 1.00 93.25 95 PHE A C 1
ATOM 697 O O . PHE A 1 95 ? -11.743 -9.118 14.261 1.00 93.25 95 PHE A O 1
ATOM 704 N N . GLU A 1 96 ? -13.864 -8.368 14.099 1.00 93.19 96 GLU A N 1
ATOM 705 C CA . GLU A 1 96 ? -14.501 -9.615 13.653 1.00 93.19 96 GLU A CA 1
ATOM 706 C C . GLU A 1 96 ? -14.841 -9.607 12.150 1.00 93.19 96 GLU A C 1
ATOM 708 O O . GLU A 1 96 ? -15.316 -10.600 11.597 1.00 93.19 96 GLU A O 1
ATOM 713 N N . GLY A 1 97 ? -14.574 -8.503 11.444 1.00 91.12 97 GLY A N 1
ATOM 714 C CA . GLY A 1 97 ? -14.813 -8.404 10.003 1.00 91.12 97 GLY A CA 1
ATOM 715 C C . GLY A 1 97 ? -16.253 -8.073 9.614 1.00 91.12 97 GLY A C 1
ATOM 716 O O . GLY A 1 97 ? -16.633 -8.307 8.464 1.00 91.12 97 GLY A O 1
ATOM 717 N N . THR A 1 98 ? -17.056 -7.515 10.526 1.00 93.31 98 THR A N 1
ATOM 718 C CA . THR A 1 98 ? -18.427 -7.083 10.218 1.00 93.31 98 THR A CA 1
ATOM 719 C C . THR A 1 98 ? -18.424 -6.040 9.102 1.00 93.31 98 THR A C 1
ATOM 721 O O . THR A 1 98 ? -17.607 -5.121 9.077 1.00 93.31 98 THR A O 1
ATOM 724 N N . HIS A 1 99 ? -19.349 -6.151 8.150 1.00 92.19 99 HIS A N 1
ATOM 725 C CA . HIS A 1 99 ? -19.460 -5.165 7.078 1.00 92.19 99 HIS A CA 1
ATOM 726 C C . HIS A 1 99 ? -20.049 -3.843 7.578 1.00 92.19 99 HIS A C 1
ATOM 728 O O . HIS A 1 99 ? -21.015 -3.815 8.340 1.00 92.19 99 HIS A O 1
ATOM 734 N N . GLY A 1 100 ? -19.503 -2.737 7.073 1.00 92.06 100 GLY A N 1
ATOM 735 C CA . GLY A 1 100 ? -20.056 -1.408 7.295 1.00 92.06 100 GLY A CA 1
ATOM 736 C C . GLY A 1 100 ? -21.422 -1.241 6.633 1.00 92.06 100 GLY A 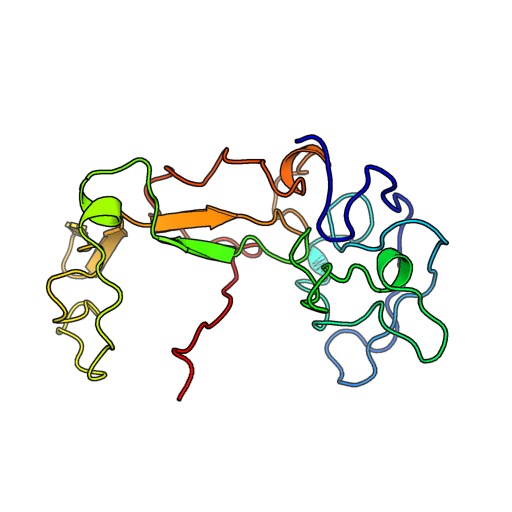C 1
ATOM 737 O O . GLY A 1 100 ? -21.687 -1.792 5.567 1.00 92.06 100 GLY A O 1
ATOM 738 N N . ASN A 1 101 ? -22.275 -0.425 7.245 1.00 93.94 101 ASN A N 1
ATOM 739 C CA . ASN A 1 101 ? -23.578 -0.023 6.699 1.00 93.94 101 ASN A CA 1
ATOM 740 C C . ASN A 1 101 ? -23.535 1.357 6.008 1.00 93.94 101 ASN A C 1
ATOM 742 O O . ASN A 1 101 ? -24.570 1.855 5.572 1.00 93.94 101 ASN A O 1
ATOM 746 N N . GLY A 1 102 ? -22.356 1.986 5.936 1.00 94.62 102 GLY A N 1
ATOM 747 C CA . GLY A 1 102 ? -22.161 3.317 5.355 1.00 94.62 102 GLY A CA 1
ATOM 748 C C . GLY A 1 102 ? -22.640 4.484 6.226 1.00 94.62 102 GLY A C 1
ATOM 749 O O . GLY A 1 102 ? -22.591 5.625 5.776 1.00 94.62 102 GLY A O 1
ATOM 750 N N . VAL A 1 103 ? -23.091 4.232 7.458 1.00 95.81 103 VAL A N 1
ATOM 751 C CA . VAL A 1 103 ? -23.513 5.278 8.395 1.00 95.81 103 VAL A CA 1
ATOM 752 C C . VAL A 1 103 ? -22.303 5.790 9.166 1.00 95.81 103 VAL A C 1
ATOM 754 O O . VAL A 1 103 ? -21.603 5.019 9.823 1.00 95.81 103 VAL A O 1
ATOM 757 N N . LEU A 1 104 ? -22.099 7.106 9.114 1.0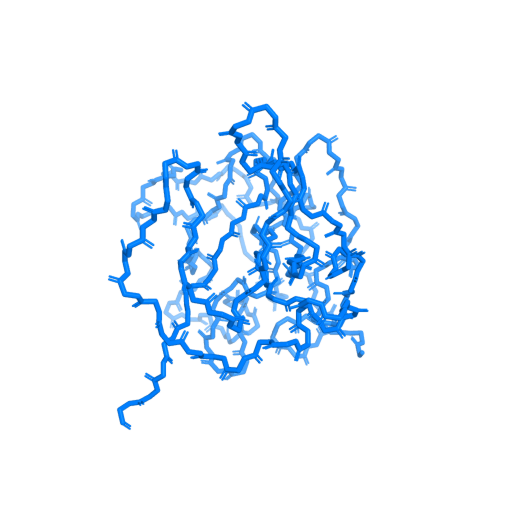0 93.31 104 LEU A N 1
ATOM 758 C CA . LEU A 1 104 ? -21.075 7.806 9.880 1.00 93.31 104 LEU A CA 1
ATOM 759 C C . LEU A 1 104 ? -21.724 8.749 10.897 1.00 93.31 104 LEU A C 1
ATOM 761 O O . LEU A 1 104 ? -22.783 9.327 10.648 1.00 93.31 104 LEU A O 1
ATOM 765 N N . THR A 1 105 ? -21.078 8.920 12.045 1.00 90.94 105 THR A N 1
ATOM 766 C CA . THR A 1 105 ? -21.414 9.967 13.013 1.00 90.94 105 THR A CA 1
ATOM 767 C C . THR A 1 105 ? -21.040 11.347 12.458 1.00 90.94 105 THR A C 1
ATOM 769 O O . THR A 1 105 ? -20.309 11.461 11.473 1.00 90.94 105 THR A O 1
ATOM 772 N N . ASN A 1 106 ? -21.466 12.420 13.133 1.00 90.12 106 ASN A N 1
ATOM 773 C CA . ASN A 1 106 ? -21.097 13.795 12.761 1.00 90.12 106 ASN A CA 1
ATOM 774 C C . ASN A 1 106 ? -19.577 14.041 12.730 1.00 90.12 106 ASN A C 1
ATOM 776 O O . ASN A 1 106 ? -19.130 14.966 12.059 1.00 90.12 106 ASN A O 1
ATOM 780 N N . ASN A 1 107 ? -18.795 13.213 13.427 1.00 88.69 107 ASN A N 1
ATOM 781 C CA . ASN A 1 107 ? -17.337 13.324 13.480 1.00 88.69 107 ASN A CA 1
ATOM 782 C C . ASN A 1 107 ? -16.641 12.438 12.426 1.00 88.69 107 ASN A C 1
ATOM 784 O O . ASN A 1 107 ? -15.415 12.386 12.398 1.00 88.69 107 ASN A O 1
ATOM 788 N N . GLY A 1 108 ? -17.404 11.731 11.581 1.00 88.19 108 GLY A N 1
ATOM 789 C CA . GLY A 1 108 ? -16.882 10.822 10.555 1.00 88.19 108 GLY A CA 1
ATOM 790 C C . GLY A 1 108 ? -16.623 9.389 11.028 1.00 88.19 108 GLY A C 1
ATOM 791 O O . GLY A 1 108 ? -16.075 8.601 10.265 1.00 88.19 108 GLY A O 1
ATOM 792 N N . GLU A 1 109 ? -17.015 9.043 12.257 1.00 90.06 109 GLU A N 1
ATOM 793 C CA . GLU A 1 109 ? -16.801 7.707 12.836 1.00 90.06 109 GLU A CA 1
ATOM 794 C C . GLU A 1 109 ? -17.864 6.703 12.376 1.00 90.06 109 GLU A C 1
ATOM 796 O O . GLU A 1 109 ? -19.033 7.068 12.273 1.00 90.06 109 GLU A O 1
ATOM 801 N N . HIS A 1 110 ? -17.495 5.441 12.156 1.00 92.38 110 HIS A N 1
ATOM 802 C CA . HIS A 1 110 ? -18.454 4.365 11.876 1.00 92.38 110 HIS A CA 1
ATOM 803 C C . HIS A 1 110 ? -19.333 4.034 13.099 1.00 92.38 110 HIS A C 1
ATOM 805 O O . HIS A 1 110 ? -19.038 4.410 14.229 1.00 92.38 110 HIS A O 1
ATOM 811 N N . ASN A 1 111 ? -20.411 3.271 12.897 1.00 92.81 111 ASN A N 1
ATOM 812 C CA . ASN A 1 111 ? -21.256 2.751 13.987 1.00 92.81 111 ASN A CA 1
ATOM 813 C C . ASN A 1 111 ? -21.125 1.231 14.208 1.00 92.81 111 ASN A C 1
ATOM 815 O O . ASN A 1 111 ? -21.958 0.627 14.882 1.00 92.81 111 ASN A O 1
ATOM 819 N N . ILE A 1 112 ? -20.109 0.613 13.607 1.00 94.56 112 ILE A N 1
ATOM 820 C CA . ILE A 1 112 ? -19.836 -0.823 13.697 1.00 94.56 112 ILE A CA 1
ATOM 821 C C . ILE A 1 112 ? -19.017 -1.130 14.961 1.00 94.56 112 ILE A C 1
ATOM 823 O O . ILE A 1 112 ? -18.003 -0.480 15.193 1.00 94.56 112 ILE A O 1
ATOM 827 N N . SER A 1 113 ? -19.468 -2.071 15.797 1.00 92.44 113 SER A N 1
ATOM 828 C CA . SER A 1 113 ? -18.944 -2.269 17.161 1.00 92.44 113 SER A CA 1
ATOM 829 C C . SER A 1 113 ? -17.618 -3.023 17.253 1.00 92.44 113 SER A C 1
ATOM 831 O O . SER A 1 113 ? -16.916 -2.863 18.242 1.00 92.44 113 SER A O 1
ATOM 833 N N . ASP A 1 114 ? -17.305 -3.864 16.269 1.00 92.81 114 ASP A N 1
ATOM 834 C CA . ASP A 1 114 ? -16.047 -4.616 16.174 1.00 92.81 114 ASP A CA 1
ATOM 835 C C . ASP A 1 114 ? -14.977 -3.851 15.377 1.00 92.81 114 ASP A C 1
ATOM 837 O O . ASP A 1 114 ? -13.829 -4.263 15.300 1.00 92.81 114 ASP A O 1
ATOM 841 N N . TRP A 1 115 ? -15.302 -2.720 14.757 1.00 93.06 115 TRP A N 1
ATOM 842 C CA . TRP A 1 115 ? -14.286 -1.924 14.069 1.00 93.06 115 TRP A CA 1
ATOM 843 C C . TRP A 1 115 ? -13.441 -1.123 15.074 1.00 93.06 115 TRP A C 1
ATOM 845 O O . TRP A 1 115 ? -13.976 -0.671 16.090 1.00 93.06 115 TRP A O 1
ATOM 855 N N . PRO A 1 116 ? -12.138 -0.906 14.797 1.00 91.31 116 PRO A N 1
ATOM 856 C CA . PRO A 1 116 ? -11.282 -0.064 15.624 1.00 91.31 116 PRO A CA 1
ATOM 857 C C . PRO A 1 116 ? -11.866 1.325 15.897 1.00 91.31 116 PRO A C 1
ATOM 859 O O . PRO A 1 116 ? -11.866 2.179 15.016 1.00 91.31 116 PRO A O 1
ATOM 862 N N . ILE A 1 117 ? -12.289 1.563 17.139 1.00 87.31 117 ILE A N 1
ATOM 863 C CA . ILE A 1 117 ? -12.893 2.835 17.547 1.00 87.31 117 ILE A CA 1
ATOM 864 C C . ILE A 1 117 ? -11.850 3.956 17.531 1.00 87.31 117 ILE A C 1
ATOM 866 O O . ILE A 1 117 ? -10.771 3.834 18.124 1.00 87.31 117 ILE A O 1
ATOM 870 N N . SER A 1 118 ? -12.202 5.085 16.921 1.00 87.44 118 SER A N 1
ATOM 871 C CA . SER A 1 118 ? -11.395 6.298 16.984 1.00 87.44 118 SER A CA 1
ATOM 872 C C . SER A 1 118 ? -11.481 7.007 18.336 1.00 87.44 118 SER A C 1
ATOM 874 O O . SER A 1 118 ? -12.544 7.168 18.938 1.00 87.44 118 SER A O 1
ATOM 876 N N . LEU A 1 119 ? -10.355 7.561 18.772 1.00 88.44 119 LEU A N 1
ATOM 877 C CA . LEU A 1 119 ? -10.314 8.590 19.800 1.00 88.44 119 LEU A CA 1
ATOM 878 C C . LEU A 1 119 ? -10.674 9.936 19.168 1.00 88.44 119 LEU A C 1
ATOM 880 O O . LEU A 1 119 ? -10.094 10.331 18.155 1.00 88.44 119 LEU A O 1
ATOM 884 N N . ILE A 1 120 ? -11.627 10.638 19.780 1.00 89.00 120 ILE A N 1
ATOM 885 C CA . ILE A 1 120 ? -12.128 11.929 19.306 1.00 89.00 120 ILE A CA 1
ATOM 886 C C . ILE A 1 120 ? -11.500 13.060 20.122 1.00 89.00 120 ILE A C 1
ATOM 888 O O . ILE A 1 120 ? -11.590 13.065 21.351 1.00 89.00 120 ILE A O 1
ATOM 892 N N . ALA A 1 121 ? -10.942 14.059 19.441 1.00 88.31 121 ALA A N 1
ATOM 893 C CA . ALA A 1 121 ? -10.522 15.323 20.038 1.00 88.31 121 ALA A CA 1
ATOM 894 C C . ALA A 1 121 ? -11.114 16.486 19.236 1.00 88.31 121 ALA A C 1
ATOM 896 O O . ALA A 1 121 ? -11.183 16.437 18.012 1.00 88.31 121 ALA A O 1
ATOM 897 N N . ASN A 1 122 ? -11.584 17.534 19.920 1.00 89.12 122 ASN A N 1
ATOM 898 C CA . ASN A 1 122 ? -12.163 18.730 19.288 1.00 89.12 122 ASN A CA 1
ATOM 899 C C . ASN A 1 122 ? -13.285 18.443 18.261 1.00 89.12 122 ASN A C 1
ATOM 901 O O . ASN A 1 122 ? -13.447 19.180 17.292 1.00 89.12 122 ASN A O 1
ATOM 905 N N . GLY A 1 123 ? -14.067 17.377 18.469 1.00 86.38 123 GLY A N 1
ATOM 906 C CA . GLY A 1 123 ? -15.161 16.992 17.566 1.00 86.38 123 GLY A CA 1
ATOM 907 C C . GLY A 1 123 ? -14.709 16.331 16.260 1.00 86.38 123 GLY A C 1
ATOM 908 O O . GLY A 1 123 ? -15.491 16.254 15.320 1.00 86.38 123 GLY A O 1
ATOM 909 N N . GLN A 1 124 ? -13.466 15.857 16.177 1.00 87.31 124 GLN A N 1
ATOM 910 C CA . GLN A 1 124 ? -12.928 15.159 15.009 1.00 87.31 124 GLN A CA 1
ATOM 911 C C . GLN A 1 124 ? -12.186 13.888 15.430 1.00 87.31 124 GLN A C 1
ATOM 913 O O . GLN A 1 124 ? -11.748 13.766 16.576 1.00 87.31 124 GLN A O 1
ATOM 918 N N . ILE A 1 125 ? -12.054 12.939 14.501 1.00 87.38 125 ILE A N 1
ATOM 919 C CA . ILE A 1 125 ? -11.179 11.773 14.668 1.00 87.38 125 ILE A CA 1
ATOM 920 C C . ILE A 1 125 ? -9.741 12.269 14.847 1.00 87.38 125 ILE A C 1
ATOM 922 O O . ILE A 1 125 ? -9.191 12.908 13.953 1.00 87.38 125 ILE A O 1
ATOM 926 N N . ASP A 1 126 ? -9.155 11.973 16.005 1.00 88.38 126 ASP A N 1
ATOM 927 C CA . ASP A 1 126 ? -7.770 12.311 16.345 1.00 88.38 126 ASP A CA 1
ATOM 928 C C . ASP A 1 126 ? -6.851 11.105 16.135 1.00 88.38 126 ASP A C 1
ATOM 930 O O . ASP A 1 126 ? -5.779 11.232 15.548 1.00 88.38 126 ASP A O 1
ATOM 934 N N . LYS A 1 127 ? -7.268 9.915 16.594 1.00 89.12 127 LYS A N 1
ATOM 935 C CA . LYS A 1 127 ? -6.445 8.693 16.534 1.00 89.12 127 LYS A CA 1
ATOM 936 C C . LYS A 1 127 ? -7.281 7.447 16.322 1.00 89.12 127 LYS A C 1
ATOM 938 O O . LYS A 1 127 ? -8.379 7.371 16.855 1.00 89.12 127 LYS A O 1
ATOM 943 N N . VAL A 1 128 ? -6.702 6.426 15.695 1.00 90.25 128 VAL A N 1
ATOM 944 C CA . VAL A 1 128 ? -7.302 5.083 15.600 1.00 90.25 128 VAL A CA 1
ATOM 945 C C . VAL A 1 128 ? -6.340 4.039 16.191 1.00 90.25 128 VAL A C 1
ATOM 947 O O . VAL A 1 128 ? -5.447 3.564 15.489 1.00 90.25 128 VAL A O 1
ATOM 950 N N . PRO A 1 129 ? -6.459 3.679 17.486 1.00 88.50 129 PRO A N 1
ATOM 951 C CA . PRO A 1 129 ? -5.521 2.766 18.157 1.00 88.50 129 PRO A CA 1
ATOM 952 C C . PRO A 1 129 ? -5.487 1.338 17.591 1.00 88.50 129 PRO A C 1
ATOM 954 O O . PRO A 1 129 ? -4.498 0.629 17.767 1.00 88.50 129 PRO A O 1
ATOM 957 N N . GLY A 1 130 ? -6.548 0.900 16.911 1.00 91.88 130 GLY A N 1
ATOM 958 C CA . GLY A 1 130 ? -6.602 -0.408 16.248 1.00 91.88 130 GLY A CA 1
ATOM 959 C C . GLY A 1 130 ? -6.157 -0.402 14.786 1.00 91.88 130 GLY A C 1
ATOM 960 O O . GLY A 1 130 ? -6.318 -1.420 14.120 1.00 91.88 130 GLY A O 1
ATOM 961 N N . ALA A 1 131 ? -5.603 0.699 14.273 1.00 92.00 131 ALA A N 1
ATOM 962 C CA . ALA A 1 131 ? -5.066 0.784 12.915 1.00 92.00 131 ALA A CA 1
ATOM 963 C C . ALA A 1 131 ? -3.528 0.748 12.900 1.00 92.00 131 ALA A C 1
ATOM 965 O O . ALA A 1 131 ? -2.868 0.997 13.906 1.00 92.00 131 ALA A O 1
ATOM 966 N N . GLY A 1 132 ? -2.957 0.443 11.738 1.00 93.06 132 GLY A N 1
ATOM 967 C CA . GLY A 1 132 ? -1.524 0.531 11.467 1.00 93.06 132 GLY A CA 1
ATOM 968 C C . GLY A 1 132 ? -1.240 0.458 9.971 1.00 93.06 132 GLY A C 1
ATOM 969 O O . GLY A 1 132 ? -2.167 0.484 9.167 1.00 93.06 132 GLY A O 1
ATOM 970 N N . PHE A 1 133 ? 0.031 0.326 9.591 1.00 93.75 133 PHE A N 1
ATOM 971 C CA . PHE A 1 133 ? 0.461 0.309 8.189 1.00 93.75 133 PHE A CA 1
ATOM 972 C C . PHE A 1 133 ? 1.360 -0.879 7.834 1.00 93.75 133 PHE A C 1
ATOM 974 O O . PHE A 1 133 ? 2.099 -1.406 8.678 1.00 93.75 133 PHE A O 1
ATOM 981 N N . ARG A 1 134 ? 1.302 -1.304 6.564 1.00 95.12 134 ARG A N 1
ATOM 982 C CA . ARG A 1 134 ? 2.113 -2.387 5.973 1.00 95.12 134 ARG A CA 1
ATOM 983 C C . ARG A 1 134 ? 2.549 -2.047 4.545 1.00 95.12 134 ARG A C 1
ATOM 985 O O . ARG A 1 134 ? 2.066 -1.089 3.966 1.00 95.12 134 ARG A O 1
ATOM 992 N N . GLY A 1 135 ? 3.459 -2.846 3.990 1.00 94.94 135 GLY A N 1
ATOM 993 C CA . GLY A 1 135 ? 3.846 -2.797 2.571 1.00 94.94 135 GLY A CA 1
ATOM 994 C C . GLY A 1 135 ? 5.060 -1.922 2.256 1.00 94.94 135 GLY A C 1
ATOM 995 O O . GLY A 1 135 ? 5.833 -2.270 1.363 1.00 94.94 135 GLY A O 1
ATOM 996 N N . GLY A 1 136 ? 5.289 -0.856 3.029 1.00 93.94 136 GLY A N 1
ATOM 997 C CA . GLY A 1 136 ? 6.293 0.152 2.685 1.00 93.94 136 GLY A CA 1
ATOM 998 C C . GLY A 1 136 ? 5.846 1.019 1.505 1.00 93.94 136 GLY A C 1
ATOM 999 O O . GLY A 1 136 ? 4.855 0.715 0.854 1.00 93.94 136 GLY A O 1
ATOM 1000 N N . GLY A 1 137 ? 6.573 2.093 1.206 1.00 92.88 137 GLY A N 1
ATOM 1001 C CA . GLY A 1 137 ? 6.167 3.020 0.149 1.00 92.88 137 GLY A CA 1
ATOM 1002 C C . GLY A 1 137 ? 7.326 3.757 -0.507 1.00 92.88 137 GLY A C 1
ATOM 1003 O O . GLY A 1 137 ? 8.498 3.496 -0.220 1.00 92.88 137 GLY A O 1
ATOM 1004 N N . ILE A 1 138 ? 6.974 4.692 -1.388 1.00 91.50 138 ILE A N 1
ATOM 1005 C CA . ILE A 1 138 ? 7.898 5.564 -2.126 1.00 91.50 138 ILE A CA 1
ATOM 1006 C C . ILE A 1 138 ? 8.786 6.443 -1.227 1.00 91.50 138 ILE A C 1
ATOM 1008 O O . ILE A 1 138 ? 9.855 6.877 -1.655 1.00 91.50 138 ILE A O 1
ATOM 1012 N N . GLY A 1 139 ? 8.442 6.586 0.056 1.00 82.81 139 GLY A N 1
ATOM 1013 C CA . GLY A 1 139 ? 9.041 7.600 0.917 1.00 82.81 139 GLY A CA 1
ATOM 1014 C C . GLY A 1 139 ? 8.307 8.917 0.711 1.00 82.81 139 GLY A C 1
ATOM 1015 O O . GLY A 1 139 ? 7.946 9.239 -0.412 1.00 82.81 139 GLY A O 1
ATOM 1016 N N . GLY A 1 140 ? 8.039 9.659 1.779 1.00 79.31 140 GLY A N 1
ATOM 1017 C CA . GLY A 1 140 ? 7.722 11.086 1.707 1.00 79.31 140 GLY A CA 1
ATOM 1018 C C . GLY A 1 140 ? 8.995 11.898 1.932 1.00 79.31 140 GLY A C 1
ATOM 1019 O O . GLY A 1 140 ? 10.028 11.648 1.317 1.00 79.31 140 GLY A O 1
ATOM 1020 N N . ASP A 1 141 ? 8.959 12.785 2.927 1.00 70.88 141 ASP A N 1
ATOM 1021 C CA . ASP A 1 141 ? 10.135 13.534 3.398 1.00 70.88 141 ASP A CA 1
ATOM 1022 C C . ASP A 1 141 ? 11.250 12.634 3.982 1.00 70.88 141 ASP A C 1
ATOM 1024 O O . ASP A 1 141 ? 12.359 13.098 4.259 1.00 70.88 141 ASP A O 1
ATOM 1028 N N . PHE A 1 142 ? 10.966 11.343 4.192 1.00 78.62 142 PHE A N 1
ATOM 1029 C CA . PHE A 1 142 ? 11.899 10.359 4.731 1.00 78.62 142 PHE A CA 1
ATOM 1030 C C . PHE A 1 142 ? 12.234 9.282 3.700 1.00 78.62 142 PHE A C 1
ATOM 1032 O O . PHE A 1 142 ? 11.357 8.649 3.117 1.00 78.62 142 PHE A O 1
ATOM 1039 N N . ALA A 1 143 ? 13.531 9.010 3.551 1.00 83.12 143 ALA A N 1
ATOM 1040 C CA . ALA A 1 143 ? 14.026 7.896 2.757 1.00 83.12 143 ALA A CA 1
ATOM 1041 C C . ALA A 1 143 ? 13.926 6.581 3.545 1.00 83.12 143 ALA A C 1
ATOM 1043 O O . ALA A 1 143 ? 14.724 6.330 4.456 1.00 83.12 143 ALA A O 1
ATOM 1044 N N . TRP A 1 144 ? 12.959 5.727 3.198 1.00 88.81 144 TRP A N 1
ATOM 1045 C CA . TRP A 1 144 ? 12.798 4.431 3.859 1.00 88.81 144 TRP A CA 1
ATOM 1046 C C . TRP A 1 144 ? 13.794 3.398 3.319 1.00 88.81 144 TRP A C 1
ATOM 1048 O O . TRP A 1 144 ? 13.954 3.254 2.104 1.00 88.81 144 TRP A O 1
ATOM 1058 N N . PRO A 1 145 ? 14.453 2.624 4.198 1.00 91.00 145 PRO A N 1
ATOM 1059 C CA . PRO A 1 145 ? 15.343 1.564 3.756 1.00 91.00 145 PRO A CA 1
ATOM 1060 C C . PRO A 1 145 ? 14.526 0.387 3.179 1.00 91.00 145 PRO A C 1
ATOM 1062 O O . PRO A 1 145 ? 13.386 0.162 3.606 1.00 91.00 145 PRO A O 1
ATOM 1065 N N . PRO A 1 146 ? 15.086 -0.403 2.243 1.00 92.38 146 PRO A N 1
ATOM 1066 C CA . PRO A 1 146 ? 14.365 -1.486 1.563 1.00 92.38 146 PRO A CA 1
ATOM 1067 C C . PRO A 1 146 ? 13.840 -2.570 2.522 1.00 92.38 146 PRO A C 1
ATOM 1069 O O . PRO A 1 146 ? 12.894 -3.284 2.203 1.00 92.38 146 PRO A O 1
ATOM 1072 N N . GLU A 1 147 ? 14.383 -2.666 3.737 1.00 93.44 147 GLU A N 1
ATOM 1073 C CA . GLU A 1 147 ? 13.855 -3.467 4.846 1.00 93.44 147 GLU A CA 1
ATOM 1074 C C . GLU A 1 147 ? 12.360 -3.231 5.104 1.00 93.44 147 GLU A C 1
ATOM 1076 O O . GLU A 1 147 ? 11.661 -4.184 5.452 1.00 93.44 147 GLU A O 1
ATOM 1081 N N . ARG A 1 148 ? 11.868 -1.997 4.919 1.00 93.50 148 ARG A N 1
ATOM 1082 C CA . ARG A 1 148 ? 10.461 -1.623 5.146 1.00 93.50 148 ARG A CA 1
ATOM 1083 C C . ARG A 1 148 ? 9.499 -2.208 4.122 1.00 93.50 148 ARG A C 1
ATOM 1085 O O . ARG A 1 148 ? 8.313 -2.318 4.400 1.00 93.50 148 ARG A O 1
ATOM 1092 N N . LEU A 1 149 ? 10.018 -2.646 2.978 1.00 95.12 149 LEU A N 1
ATOM 1093 C CA . LEU A 1 149 ? 9.230 -3.247 1.904 1.00 95.12 149 LEU A CA 1
ATOM 1094 C C . LEU A 1 149 ? 8.996 -4.752 2.114 1.00 95.12 149 LEU A C 1
ATOM 1096 O O . LEU A 1 149 ? 8.234 -5.390 1.382 1.00 95.12 149 LEU A O 1
ATOM 1100 N N . ARG A 1 150 ? 9.693 -5.363 3.083 1.00 95.94 150 ARG A N 1
ATOM 1101 C CA . ARG A 1 150 ? 9.614 -6.805 3.339 1.00 95.94 150 ARG A CA 1
ATOM 1102 C C . ARG A 1 150 ? 8.227 -7.172 3.842 1.00 95.94 150 ARG A C 1
ATOM 1104 O O . ARG A 1 150 ? 7.678 -6.521 4.729 1.00 95.94 150 ARG A O 1
ATOM 1111 N N . ILE A 1 151 ? 7.711 -8.310 3.383 1.00 95.06 151 ILE A N 1
ATOM 1112 C CA . ILE A 1 151 ? 6.370 -8.774 3.753 1.00 95.06 151 ILE A CA 1
ATOM 1113 C C . ILE A 1 151 ? 6.224 -8.952 5.264 1.00 95.06 151 ILE A C 1
ATOM 1115 O O . ILE A 1 151 ? 5.141 -8.716 5.792 1.00 95.06 151 ILE A O 1
ATOM 1119 N N . SER A 1 152 ? 7.288 -9.286 6.001 1.00 93.62 152 SER A N 1
ATOM 1120 C CA . SER A 1 152 ? 7.221 -9.396 7.464 1.00 93.62 152 SER A CA 1
ATOM 1121 C C . SER A 1 152 ? 7.535 -8.110 8.240 1.00 93.62 152 SER A C 1
ATOM 1123 O O . SER A 1 152 ? 7.515 -8.172 9.468 1.00 93.62 152 SER A O 1
ATOM 1125 N N . ASP A 1 153 ? 7.845 -6.978 7.594 1.00 93.62 153 ASP A N 1
ATOM 1126 C CA . ASP A 1 153 ? 8.132 -5.733 8.324 1.00 93.62 153 ASP A CA 1
ATOM 1127 C C . ASP A 1 153 ? 6.883 -5.206 9.035 1.00 93.62 153 ASP A C 1
ATOM 1129 O O . ASP A 1 153 ? 5.817 -5.054 8.451 1.00 93.62 153 ASP A O 1
ATOM 1133 N N . ARG A 1 154 ? 6.999 -4.947 10.332 1.00 91.62 154 ARG A N 1
ATOM 1134 C CA . ARG A 1 154 ? 5.868 -4.575 11.191 1.00 91.62 154 ARG A CA 1
ATOM 1135 C C . ARG A 1 154 ? 6.082 -3.241 11.893 1.00 91.62 154 ARG A C 1
ATOM 1137 O O . ARG A 1 154 ? 5.392 -2.980 12.873 1.00 91.62 154 ARG A O 1
ATOM 1144 N N . MET A 1 155 ? 7.014 -2.408 11.426 1.00 89.75 155 MET A N 1
ATOM 1145 C CA . MET A 1 155 ? 7.394 -1.184 12.143 1.00 89.75 155 MET A CA 1
ATOM 1146 C C . MET A 1 155 ? 6.191 -0.297 12.470 1.00 89.75 155 MET A C 1
ATOM 1148 O O . MET A 1 155 ? 6.073 0.170 13.599 1.00 89.75 155 MET A O 1
ATOM 1152 N N . PHE A 1 156 ? 5.282 -0.125 11.510 1.00 89.75 156 PHE A N 1
ATOM 1153 C CA . PHE A 1 156 ? 4.123 0.753 11.648 1.00 89.75 156 PHE A CA 1
ATOM 1154 C C . PHE A 1 156 ? 2.805 0.021 11.897 1.00 89.75 156 PHE A C 1
ATOM 1156 O O . PHE A 1 156 ? 1.749 0.645 11.882 1.00 89.75 156 PHE A O 1
ATOM 1163 N N . ILE A 1 157 ? 2.823 -1.284 12.190 1.00 89.25 157 ILE A N 1
ATOM 1164 C CA . ILE A 1 157 ? 1.566 -2.016 12.413 1.00 89.25 157 ILE A CA 1
ATOM 1165 C C . ILE A 1 157 ? 0.881 -1.642 13.736 1.00 89.25 157 ILE A C 1
ATOM 1167 O O . ILE A 1 157 ? -0.317 -1.841 13.875 1.00 89.25 157 ILE A O 1
ATOM 1171 N N . ASN A 1 158 ? 1.626 -1.111 14.707 1.00 84.19 158 ASN A N 1
ATOM 1172 C CA . ASN A 1 158 ? 1.097 -0.682 16.008 1.00 84.19 158 ASN A CA 1
ATOM 1173 C C . ASN A 1 158 ? 1.237 0.831 16.212 1.00 84.19 158 ASN A C 1
ATOM 1175 O O . ASN A 1 158 ? 1.195 1.300 17.350 1.00 84.19 158 ASN A O 1
ATOM 1179 N N . VAL A 1 159 ? 1.490 1.593 15.142 1.00 80.31 159 VAL A N 1
ATOM 1180 C CA . VAL A 1 159 ? 1.531 3.049 15.266 1.00 80.31 159 VAL A CA 1
ATOM 1181 C C . VAL A 1 159 ? 0.099 3.532 15.453 1.00 80.31 159 VAL A C 1
ATOM 1183 O O . VAL A 1 159 ? -0.783 3.160 14.686 1.00 80.31 159 VAL A O 1
ATOM 1186 N N . GLN A 1 160 ? -0.149 4.337 16.485 1.00 76.25 160 GLN A N 1
ATOM 1187 C CA . GLN A 1 160 ? -1.439 5.006 16.615 1.00 76.25 160 GLN A CA 1
ATOM 1188 C C . GLN A 1 160 ? -1.580 5.949 15.422 1.00 76.25 160 GLN A C 1
ATOM 1190 O O . GLN A 1 160 ? -0.858 6.940 15.341 1.00 76.25 160 GLN A O 1
ATOM 1195 N N . VAL A 1 161 ? -2.467 5.618 14.483 1.00 81.62 161 VAL A N 1
ATOM 1196 C CA . VAL A 1 161 ? -2.645 6.415 13.268 1.00 81.62 161 VAL A CA 1
ATOM 1197 C C . VAL A 1 161 ? -3.346 7.713 13.650 1.00 81.62 161 VAL A C 1
ATOM 1199 O O . VAL A 1 161 ? -4.543 7.717 13.933 1.00 81.62 161 VAL A O 1
ATOM 1202 N N . ASN A 1 162 ? -2.570 8.793 13.711 1.00 84.50 162 ASN A N 1
ATOM 1203 C CA . ASN A 1 162 ? -3.011 10.154 14.027 1.00 84.50 162 ASN A CA 1
ATOM 1204 C C . ASN A 1 162 ? -2.495 11.186 13.010 1.00 84.50 162 ASN A C 1
ATOM 1206 O O . ASN A 1 162 ? -2.464 12.386 13.276 1.00 84.50 162 ASN A O 1
ATOM 1210 N N . PHE A 1 163 ? -2.036 10.709 11.856 1.00 83.50 163 PHE A N 1
ATOM 1211 C CA . PHE A 1 163 ? -1.513 11.514 10.764 1.00 83.50 163 PHE A CA 1
ATOM 1212 C C . PHE A 1 163 ? -1.942 10.909 9.426 1.00 83.50 163 PHE A C 1
ATOM 1214 O O . PHE A 1 163 ? -2.423 9.777 9.361 1.00 83.50 163 PHE A O 1
ATOM 1221 N N . ARG A 1 164 ? -1.772 11.694 8.364 1.00 84.56 164 ARG A N 1
ATOM 1222 C CA . ARG A 1 164 ? -1.816 11.238 6.976 1.00 84.56 164 ARG A CA 1
ATOM 1223 C C . ARG A 1 164 ? -0.565 11.756 6.287 1.00 84.56 164 ARG A C 1
ATOM 1225 O O . ARG A 1 164 ? -0.252 12.939 6.420 1.00 84.56 164 ARG A O 1
ATOM 1232 N N . ALA A 1 165 ? 0.116 10.890 5.560 1.00 86.50 165 ALA A N 1
ATOM 1233 C CA . ALA A 1 165 ? 1.276 11.217 4.753 1.00 86.50 165 ALA A CA 1
ATOM 1234 C C . ALA A 1 165 ? 0.986 10.988 3.263 1.00 86.50 165 ALA A C 1
ATOM 1236 O O . ALA A 1 165 ? 0.053 10.279 2.890 1.00 86.50 165 ALA A O 1
ATOM 1237 N N . LEU A 1 166 ? 1.810 11.586 2.396 1.00 86.69 166 LEU A N 1
ATOM 1238 C CA . LEU A 1 166 ? 1.738 11.396 0.937 1.00 86.69 166 LEU A CA 1
ATOM 1239 C C . LEU A 1 166 ? 1.994 9.941 0.513 1.00 86.69 166 LEU A C 1
ATOM 1241 O O . LEU A 1 166 ? 1.628 9.537 -0.585 1.00 86.69 166 LEU A O 1
ATOM 1245 N N . GLU A 1 167 ? 2.623 9.173 1.397 1.00 88.00 167 GLU A N 1
ATOM 1246 C CA . GLU A 1 167 ? 2.957 7.767 1.217 1.00 88.00 167 GLU A CA 1
ATOM 1247 C C . GLU A 1 167 ? 1.918 6.808 1.815 1.00 88.00 167 GLU A C 1
ATOM 1249 O O . GLU A 1 167 ? 2.128 5.600 1.757 1.00 88.00 167 GLU A O 1
ATOM 1254 N N . ASP A 1 168 ? 0.802 7.318 2.348 1.00 90.50 168 ASP A N 1
ATOM 1255 C CA . ASP A 1 168 ? -0.270 6.499 2.911 1.00 90.50 168 ASP A CA 1
ATOM 1256 C C . ASP A 1 168 ? -1.352 6.216 1.861 1.00 90.50 168 ASP A C 1
ATOM 1258 O O . ASP A 1 168 ? -1.945 7.115 1.259 1.00 90.50 168 ASP A O 1
ATOM 1262 N N . GLY A 1 169 ? -1.656 4.939 1.679 1.00 92.50 169 GLY A N 1
ATOM 1263 C CA . GLY A 1 169 ? -2.680 4.421 0.790 1.00 92.50 169 GLY A CA 1
ATOM 1264 C C . GLY A 1 169 ? -3.570 3.389 1.473 1.00 92.50 169 GLY A C 1
ATOM 1265 O O . GLY A 1 169 ? -3.575 3.203 2.691 1.00 92.50 169 GLY A O 1
ATOM 1266 N N . MET A 1 170 ? -4.363 2.693 0.664 1.00 93.19 170 MET A N 1
ATOM 1267 C CA . MET A 1 170 ? -5.253 1.643 1.146 1.00 93.19 170 MET A CA 1
ATOM 1268 C C . MET A 1 170 ? -5.444 0.560 0.095 1.00 93.19 170 MET A C 1
ATOM 1270 O O . MET A 1 170 ? -5.418 0.823 -1.109 1.00 93.19 170 MET A O 1
ATOM 1274 N N . ARG A 1 171 ? -5.746 -0.645 0.571 1.00 95.06 171 ARG A N 1
ATOM 1275 C CA . ARG A 1 171 ? -6.195 -1.759 -0.255 1.00 95.06 171 ARG A CA 1
ATOM 1276 C C . ARG A 1 171 ? -7.530 -2.255 0.261 1.00 95.06 171 ARG A C 1
ATOM 1278 O O . ARG A 1 171 ? -7.654 -2.658 1.413 1.00 95.06 171 ARG A O 1
ATOM 1285 N N . LEU A 1 172 ? -8.531 -2.233 -0.609 1.00 91.88 172 LEU A N 1
ATOM 1286 C CA . LEU A 1 172 ? -9.863 -2.706 -0.261 1.00 91.88 172 LEU A CA 1
ATOM 1287 C C . LEU A 1 172 ? -9.908 -4.234 -0.308 1.00 91.88 172 LEU A C 1
ATOM 1289 O O . LEU A 1 172 ? -9.382 -4.864 -1.228 1.00 91.88 172 LEU A O 1
ATOM 1293 N N . VAL A 1 173 ? -10.576 -4.817 0.680 1.00 89.31 173 VAL A N 1
ATOM 1294 C CA . VAL A 1 173 ? -10.856 -6.250 0.765 1.00 89.31 173 VAL A CA 1
ATOM 1295 C C . VAL A 1 173 ? -12.364 -6.471 0.722 1.00 89.31 173 VAL A C 1
ATOM 1297 O O . VAL A 1 173 ? -13.145 -5.604 1.112 1.00 89.31 173 VAL A O 1
ATOM 1300 N N . ARG A 1 174 ? -12.784 -7.637 0.233 1.00 87.31 174 ARG A N 1
ATOM 1301 C CA . ARG A 1 174 ? -14.183 -8.070 0.250 1.00 87.31 174 ARG A CA 1
ATOM 1302 C C . ARG A 1 174 ? -14.261 -9.530 0.662 1.00 87.31 174 ARG A C 1
ATOM 1304 O O . ARG A 1 174 ? -13.369 -10.309 0.327 1.00 87.31 174 ARG A O 1
ATOM 1311 N N . THR A 1 175 ? -15.339 -9.899 1.334 1.00 85.31 175 THR A N 1
ATOM 1312 C CA . THR A 1 175 ? -15.690 -11.301 1.553 1.00 85.31 175 THR A CA 1
ATOM 1313 C C . THR A 1 175 ? -16.012 -11.968 0.211 1.00 85.31 175 THR A C 1
ATOM 1315 O O . THR A 1 175 ? -16.490 -11.332 -0.741 1.00 85.31 175 THR A O 1
ATOM 1318 N N . ALA A 1 176 ? -15.645 -13.245 0.094 1.00 80.38 176 ALA A N 1
ATOM 1319 C CA . ALA A 1 176 ? -16.041 -14.067 -1.042 1.00 80.38 176 ALA A CA 1
ATOM 1320 C C . ALA A 1 176 ? -17.558 -14.342 -0.973 1.00 80.38 176 ALA A C 1
ATOM 1322 O O . ALA A 1 176 ? -18.099 -14.351 0.133 1.00 80.38 176 ALA A O 1
ATOM 1323 N N . PRO A 1 177 ? -18.236 -14.511 -2.124 1.00 74.06 177 PRO A N 1
ATOM 1324 C CA . PRO A 1 177 ? -19.634 -14.935 -2.152 1.00 74.06 177 PRO A CA 1
ATOM 1325 C C . PRO A 1 177 ? -19.832 -16.328 -1.544 1.00 74.06 177 PRO A C 1
ATOM 1327 O O . PRO A 1 177 ? -18.872 -17.134 -1.584 1.00 74.06 177 PRO A O 1
#